Protein AF-A0A9X8DRV2-F1 (afdb_monomer_lite)

Foldseek 3Di:
DPPCPLVPDPPCVNPDPDPPPVPDDLVNVLVVVCVVVDDDQAFDDPDLVCQQVRQSNRVVNVHDHPHNPCSQLSQFVVSVQVVCVVVVHDHDDDDFDDPPCPVVQCPDPQWDDWDFQDDPPDDQDGGGHPVSDRTDTGGDDPDPVVD

Organism: Aphanomyces astaci (NCBI:txid112090)

Sequence (147 aa):
RLQGWFEHLSPAVRRSSAFRDAGMTVDSLVSIVRSFGFAIAGDLVGAEPGVRLADSLSEALGVRTNGSAGSAARRNKFVMGETIRKAGLRAVKQTLKVTPGLREIKAMQSYVESRVESTVAVVVTPTIDAFTSPGCILLVHADSRVL

Secondary structure (DSSP, 8-state):
--TTGGGTS-HHHHS-S----TT--HHHHHHHHHHT---------SSGGGHHHHHHHHHHHTSS---STTHHHHH-HHHHHHHHHHTT--------S-STTHHHHHTSTTEEEEEE-PPTT--PPPP-SSTT--EEEEE--S-TT--

Structure (mmCIF, N/CA/C/O backbone):
data_AF-A0A9X8DRV2-F1
#
_entry.id   AF-A0A9X8DRV2-F1
#
loop_
_atom_site.group_PDB
_atom_site.id
_atom_site.type_symbol
_atom_site.label_atom_id
_atom_site.label_alt_id
_atom_site.label_comp_id
_atom_site.label_asym_id
_atom_site.label_entity_id
_atom_site.label_seq_id
_atom_site.pdbx_PDB_ins_code
_atom_site.Cartn_x
_atom_site.Cartn_y
_atom_site.Cartn_z
_atom_site.occupancy
_atom_site.B_iso_or_equiv
_atom_site.auth_seq_id
_atom_site.auth_comp_id
_atom_site.auth_asym_id
_atom_site.auth_atom_id
_atom_site.pdbx_PDB_model_num
ATOM 1 N N . ARG A 1 1 ? 6.489 -24.291 -20.985 1.00 50.16 1 ARG A N 1
ATOM 2 C CA . ARG A 1 1 ? 7.727 -23.633 -21.478 1.00 50.16 1 ARG A CA 1
ATOM 3 C C . ARG A 1 1 ? 8.135 -22.487 -20.529 1.00 50.16 1 ARG A C 1
ATOM 5 O O . ARG A 1 1 ? 8.250 -21.353 -20.956 1.00 50.16 1 ARG A O 1
ATOM 12 N N . LEU A 1 2 ? 8.284 -22.794 -19.230 1.00 45.78 2 LEU A N 1
ATOM 13 C CA . LEU A 1 2 ? 8.733 -21.881 -18.153 1.00 45.78 2 LEU A CA 1
ATOM 14 C C . LEU A 1 2 ? 9.673 -22.587 -17.146 1.00 45.78 2 LEU A C 1
ATOM 16 O O . LEU A 1 2 ? 10.254 -21.940 -16.283 1.00 45.78 2 LEU A O 1
ATOM 20 N N . GLN A 1 3 ? 9.846 -23.911 -17.252 1.00 37.53 3 GLN A N 1
ATOM 21 C CA . GLN A 1 3 ? 10.845 -24.651 -16.480 1.00 37.53 3 GLN A CA 1
ATOM 22 C C . GLN A 1 3 ? 12.235 -24.326 -17.038 1.00 37.53 3 GLN A C 1
ATOM 24 O O . GLN A 1 3 ? 12.446 -24.435 -18.243 1.00 37.53 3 GLN A O 1
ATOM 29 N N . GLY A 1 4 ? 13.148 -23.890 -16.168 1.00 51.84 4 GLY A N 1
ATOM 30 C CA . GLY A 1 4 ? 14.549 -23.617 -16.506 1.00 51.84 4 GLY A CA 1
ATOM 31 C C . GLY A 1 4 ? 14.921 -22.143 -16.695 1.00 51.84 4 GLY A C 1
ATOM 32 O O . GLY A 1 4 ? 16.101 -21.827 -16.690 1.00 51.84 4 GLY A O 1
ATOM 33 N N . TRP A 1 5 ? 13.977 -21.194 -16.779 1.00 54.66 5 TRP A N 1
ATOM 34 C CA . TRP A 1 5 ? 14.362 -19.777 -16.952 1.00 54.66 5 TRP A CA 1
ATOM 35 C C . TRP A 1 5 ? 15.099 -19.202 -15.729 1.00 54.66 5 TRP A C 1
ATOM 37 O O . TRP A 1 5 ? 16.056 -18.442 -15.876 1.00 54.66 5 TRP A O 1
ATOM 47 N N . PHE A 1 6 ? 14.748 -19.668 -14.524 1.00 53.53 6 PHE A N 1
ATOM 48 C CA . PHE A 1 6 ? 15.523 -19.400 -13.308 1.00 53.53 6 PHE A CA 1
ATOM 49 C C . PHE A 1 6 ? 16.988 -19.841 -13.434 1.00 53.53 6 PHE A C 1
ATOM 51 O O . PHE A 1 6 ? 17.853 -19.257 -12.785 1.00 53.53 6 PHE A O 1
ATOM 58 N N . GLU A 1 7 ? 17.287 -20.824 -14.289 1.00 60.25 7 GLU A N 1
ATOM 59 C CA . GLU A 1 7 ? 18.635 -21.344 -14.511 1.00 60.25 7 GLU A CA 1
ATOM 60 C C . GLU A 1 7 ? 19.500 -20.509 -15.461 1.00 60.25 7 GLU A C 1
ATOM 62 O O . GLU A 1 7 ? 20.696 -20.775 -15.595 1.00 60.25 7 GLU A O 1
ATOM 67 N N . HIS A 1 8 ? 18.949 -19.453 -16.056 1.00 58.53 8 HIS A N 1
ATOM 68 C CA . HIS A 1 8 ? 19.711 -18.474 -16.836 1.00 58.53 8 HIS A CA 1
ATOM 69 C C . HIS A 1 8 ? 19.956 -17.167 -16.080 1.00 58.53 8 HIS A C 1
ATOM 71 O O . HIS A 1 8 ? 20.793 -16.363 -16.485 1.00 58.53 8 HIS A O 1
ATOM 77 N N . LEU A 1 9 ? 19.286 -16.965 -14.942 1.00 52.12 9 LEU A N 1
ATOM 78 C CA . LEU A 1 9 ? 19.559 -15.836 -14.059 1.00 52.12 9 LEU A CA 1
ATOM 79 C C . LEU A 1 9 ? 20.932 -16.024 -13.406 1.00 52.12 9 LEU A C 1
ATOM 81 O O . LEU A 1 9 ? 21.291 -17.137 -13.006 1.00 52.12 9 LEU A O 1
ATOM 85 N N . SER A 1 10 ? 21.718 -14.955 -13.289 1.00 51.62 10 SER A N 1
ATOM 86 C CA . SER A 1 10 ? 23.025 -15.035 -12.633 1.00 51.62 10 SER A CA 1
ATOM 87 C C . SER A 1 10 ? 22.871 -15.511 -11.175 1.00 51.62 10 SER A C 1
ATOM 89 O O . SER A 1 10 ? 21.823 -15.289 -10.557 1.00 51.62 10 SER A O 1
ATOM 91 N N . PRO A 1 11 ? 23.889 -16.155 -10.573 1.00 48.44 11 PRO A N 1
ATOM 92 C CA . PRO A 1 11 ? 23.827 -16.579 -9.172 1.00 48.44 11 PRO A CA 1
ATOM 93 C C . PRO A 1 11 ? 23.487 -15.436 -8.203 1.00 48.44 11 PRO A C 1
ATOM 95 O O . PRO A 1 11 ? 22.831 -15.681 -7.192 1.00 48.44 11 PRO A O 1
ATOM 98 N N . ALA A 1 12 ? 23.870 -14.199 -8.543 1.00 47.81 12 ALA A N 1
ATOM 99 C CA . ALA A 1 12 ? 23.512 -12.988 -7.809 1.00 47.81 12 ALA A CA 1
ATOM 100 C C . ALA A 1 12 ? 21.995 -12.732 -7.810 1.00 47.81 12 ALA A C 1
ATOM 102 O O . ALA A 1 12 ? 21.433 -12.407 -6.773 1.00 47.81 12 ALA A O 1
ATOM 103 N N . VAL A 1 13 ? 21.311 -12.957 -8.934 1.00 49.19 13 VAL A N 1
ATOM 104 C CA . VAL A 1 13 ? 19.850 -12.807 -9.042 1.00 49.19 13 VAL A CA 1
ATOM 105 C C . VAL A 1 13 ? 19.109 -13.979 -8.379 1.00 49.19 13 VAL A C 1
ATOM 107 O O . VAL A 1 13 ? 18.040 -13.778 -7.812 1.00 49.19 13 VAL A O 1
ATOM 110 N N . ARG A 1 14 ? 19.681 -15.195 -8.370 1.00 49.81 14 ARG A N 1
ATOM 111 C CA . ARG A 1 14 ? 19.054 -16.383 -7.743 1.00 49.81 14 ARG A CA 1
ATOM 112 C C . ARG A 1 14 ? 19.133 -16.429 -6.216 1.00 49.81 14 ARG A C 1
ATOM 114 O O . ARG A 1 14 ? 18.293 -17.073 -5.597 1.00 49.81 14 ARG A O 1
ATOM 121 N N . ARG A 1 15 ? 20.157 -15.818 -5.611 1.00 39.34 15 ARG A N 1
ATOM 122 C CA . ARG A 1 15 ? 20.420 -15.860 -4.154 1.00 39.34 15 ARG A CA 1
ATOM 123 C C . ARG A 1 15 ? 20.241 -14.522 -3.444 1.00 39.34 15 ARG A C 1
ATOM 125 O O . ARG A 1 15 ? 20.556 -14.407 -2.263 1.00 39.34 15 ARG A O 1
ATOM 132 N N . SER A 1 16 ? 19.746 -13.509 -4.137 1.00 38.25 16 SER A N 1
ATOM 133 C CA . SER A 1 16 ? 19.590 -12.190 -3.548 1.00 38.25 16 SER A CA 1
ATOM 134 C C . SER A 1 16 ? 18.312 -12.116 -2.703 1.00 38.25 16 SER A C 1
ATOM 136 O O . SER A 1 16 ? 17.231 -11.783 -3.174 1.00 38.25 16 SER A O 1
ATOM 138 N N . SER A 1 17 ? 18.474 -12.327 -1.396 1.00 35.72 17 SER A N 1
ATOM 139 C CA . SER A 1 17 ? 17.698 -11.633 -0.354 1.00 35.72 17 SER A CA 1
ATOM 140 C C . SER A 1 17 ? 18.042 -10.129 -0.282 1.00 35.72 17 SER A C 1
ATOM 142 O O . SER A 1 17 ? 17.655 -9.433 0.655 1.00 35.72 17 SER A O 1
ATOM 144 N N . ALA A 1 18 ? 18.776 -9.618 -1.274 1.00 36.34 18 ALA A N 1
ATOM 145 C CA . ALA A 1 18 ? 19.453 -8.337 -1.299 1.00 36.34 18 ALA A CA 1
ATOM 146 C C . ALA A 1 18 ? 19.062 -7.536 -2.553 1.00 36.34 18 ALA A C 1
ATOM 148 O O . ALA A 1 18 ? 19.913 -7.051 -3.291 1.00 36.34 18 ALA A O 1
ATOM 149 N N . PHE A 1 19 ? 17.766 -7.326 -2.790 1.00 43.09 19 PHE A N 1
ATOM 150 C CA . PHE A 1 19 ? 17.332 -6.105 -3.483 1.00 43.09 19 PHE A CA 1
ATOM 151 C C . PHE A 1 19 ? 17.408 -4.938 -2.486 1.00 43.09 19 PHE A C 1
ATOM 153 O O . PHE A 1 19 ? 16.407 -4.365 -2.067 1.00 43.09 19 PHE A O 1
ATOM 160 N N . ARG A 1 20 ? 18.623 -4.652 -2.018 1.00 45.72 20 ARG A N 1
ATOM 161 C CA . ARG A 1 20 ? 18.978 -3.478 -1.214 1.00 45.72 20 ARG A CA 1
ATOM 162 C C . ARG A 1 20 ? 20.325 -2.960 -1.696 1.00 45.72 20 ARG A C 1
ATOM 164 O O . ARG A 1 20 ? 21.249 -2.796 -0.911 1.00 45.72 20 ARG A O 1
ATOM 171 N N . ASP A 1 21 ? 20.444 -2.751 -3.000 1.00 50.50 21 ASP A N 1
ATOM 172 C CA . ASP A 1 21 ? 21.522 -1.920 -3.513 1.00 50.50 21 ASP A CA 1
ATOM 173 C C . ASP A 1 21 ? 21.022 -0.473 -3.509 1.00 50.50 21 ASP A C 1
ATOM 175 O O . ASP A 1 21 ? 20.118 -0.115 -4.266 1.00 50.50 21 ASP A O 1
ATOM 179 N N . ALA A 1 22 ? 21.542 0.342 -2.588 1.00 55.91 22 ALA A N 1
ATOM 180 C CA . ALA A 1 22 ? 21.086 1.716 -2.367 1.00 55.91 22 ALA A CA 1
ATOM 181 C C . ALA A 1 22 ? 21.306 2.633 -3.590 1.00 55.91 22 ALA A C 1
ATOM 183 O O . ALA A 1 22 ? 20.753 3.730 -3.629 1.00 55.91 22 ALA A O 1
ATOM 184 N N . GLY A 1 23 ? 22.086 2.185 -4.584 1.00 68.19 23 GLY A N 1
ATOM 185 C CA . GLY A 1 23 ? 22.340 2.895 -5.840 1.00 68.19 23 GLY A CA 1
ATOM 186 C C . GLY A 1 23 ? 21.492 2.449 -7.038 1.00 68.19 23 GLY A C 1
ATOM 187 O O . GLY A 1 23 ? 21.638 3.022 -8.117 1.00 68.19 23 GLY A O 1
ATOM 188 N N . MET A 1 24 ? 20.622 1.441 -6.902 1.00 77.94 24 MET A N 1
ATOM 189 C CA . MET A 1 24 ? 19.810 0.965 -8.029 1.00 77.94 24 MET A CA 1
ATOM 190 C C . MET A 1 24 ? 18.680 1.953 -8.351 1.00 77.94 24 MET A C 1
ATOM 192 O O . MET A 1 24 ? 17.770 2.164 -7.551 1.00 77.94 24 MET A O 1
ATOM 196 N N . THR A 1 25 ? 18.722 2.540 -9.549 1.00 87.62 25 THR A N 1
ATOM 197 C CA . THR A 1 25 ? 17.679 3.438 -10.065 1.00 87.62 25 THR A CA 1
ATOM 198 C C . THR A 1 25 ? 16.648 2.679 -10.903 1.00 87.62 25 THR A C 1
ATOM 200 O O . THR A 1 25 ? 16.904 1.569 -11.378 1.00 87.62 25 THR A O 1
ATOM 203 N N . VAL A 1 26 ? 15.481 3.297 -11.127 1.00 89.25 26 VAL A N 1
ATOM 204 C CA . VAL A 1 26 ? 14.447 2.755 -12.027 1.00 89.25 26 VAL A CA 1
ATOM 205 C C . VAL A 1 26 ? 15.002 2.570 -13.442 1.00 89.25 26 VAL A C 1
ATOM 207 O O . VAL A 1 26 ? 14.792 1.516 -14.032 1.00 89.25 26 VAL A O 1
ATOM 210 N N . ASP A 1 27 ? 15.784 3.521 -13.957 1.00 88.94 27 ASP A N 1
ATOM 211 C CA . ASP A 1 27 ? 16.365 3.442 -15.307 1.00 88.94 27 ASP A CA 1
ATOM 212 C C . ASP A 1 27 ? 17.363 2.286 -15.462 1.00 88.94 27 ASP A C 1
ATOM 214 O O . ASP A 1 27 ? 17.359 1.564 -16.468 1.00 88.94 27 ASP A O 1
ATOM 218 N N . SER A 1 28 ? 18.196 2.061 -14.443 1.00 89.00 28 SER A N 1
ATOM 219 C CA . SER A 1 28 ? 19.104 0.912 -14.405 1.00 89.00 28 SER A CA 1
ATOM 220 C C . SER A 1 28 ? 18.321 -0.401 -14.380 1.00 89.00 28 SER A C 1
ATOM 222 O O . SER A 1 28 ? 18.663 -1.338 -15.102 1.00 89.00 28 SER A O 1
ATOM 224 N N . LEU A 1 29 ? 17.225 -0.464 -13.616 1.00 90.94 29 LEU A N 1
ATOM 225 C CA . LEU A 1 29 ? 16.357 -1.641 -13.572 1.00 90.94 29 LEU A CA 1
ATOM 226 C C . LEU A 1 29 ? 15.649 -1.887 -14.912 1.00 90.94 29 LEU A C 1
ATOM 228 O O . LEU A 1 29 ? 15.619 -3.023 -15.381 1.00 90.94 29 LEU A O 1
ATOM 232 N N . VAL A 1 30 ? 15.151 -0.839 -15.573 1.00 92.19 30 VAL A N 1
ATOM 233 C CA . VAL A 1 30 ? 14.581 -0.917 -16.929 1.00 92.19 30 VAL A CA 1
ATOM 234 C C . VAL A 1 30 ? 15.602 -1.486 -17.914 1.00 92.19 30 VAL A C 1
ATOM 236 O O . VAL A 1 30 ? 15.268 -2.372 -18.703 1.00 92.19 30 VAL A O 1
ATOM 239 N N . SER A 1 31 ? 16.851 -1.022 -17.847 1.00 90.81 31 SER A N 1
ATOM 240 C CA . SER A 1 31 ? 17.938 -1.506 -18.707 1.00 90.81 31 SER A CA 1
ATOM 241 C C . SER A 1 31 ? 18.218 -2.996 -18.485 1.00 90.81 31 SER A C 1
ATOM 243 O O . SER A 1 31 ? 18.315 -3.757 -19.450 1.00 90.81 31 SER A O 1
ATOM 245 N N . ILE A 1 32 ? 18.259 -3.439 -17.223 1.00 90.88 32 ILE A N 1
ATOM 246 C CA . ILE A 1 32 ? 18.426 -4.856 -16.863 1.00 90.88 32 ILE A CA 1
ATOM 247 C C . ILE A 1 32 ? 17.256 -5.688 -17.396 1.00 90.88 32 ILE A C 1
ATOM 249 O O . ILE A 1 32 ? 17.478 -6.692 -18.069 1.00 90.88 32 ILE A O 1
ATOM 253 N N . VAL A 1 33 ? 16.013 -5.266 -17.153 1.00 90.56 33 VAL A N 1
ATOM 254 C CA . VAL A 1 33 ? 14.817 -5.998 -17.599 1.00 90.56 33 VAL A CA 1
ATOM 255 C C . VAL A 1 33 ? 14.773 -6.120 -19.128 1.00 90.56 33 VAL A C 1
ATOM 257 O O . VAL A 1 33 ? 14.486 -7.195 -19.654 1.00 90.56 33 VAL A O 1
ATOM 260 N N . ARG A 1 34 ? 15.118 -5.057 -19.862 1.00 89.94 34 ARG A N 1
ATOM 261 C CA . ARG A 1 34 ? 15.184 -5.087 -21.334 1.00 89.94 34 ARG A CA 1
ATOM 262 C C . ARG A 1 34 ? 16.308 -5.981 -21.863 1.00 89.94 34 ARG A C 1
ATOM 264 O O . ARG A 1 34 ? 16.144 -6.582 -22.922 1.00 89.94 34 ARG A O 1
ATOM 271 N N . SER A 1 35 ? 17.415 -6.116 -21.129 1.00 91.25 35 SER A N 1
ATOM 272 C CA . SER A 1 35 ? 18.564 -6.936 -21.549 1.00 91.25 35 SER A CA 1
ATOM 273 C C . SER A 1 35 ? 18.243 -8.429 -21.687 1.00 91.25 35 SER A C 1
ATOM 275 O O . SER A 1 35 ? 18.926 -9.133 -22.427 1.00 91.25 35 SER A O 1
ATOM 277 N N . PHE A 1 36 ? 17.168 -8.912 -21.051 1.00 90.12 36 PHE A N 1
ATOM 278 C CA . PHE A 1 36 ? 16.706 -10.292 -21.217 1.00 90.12 36 PHE A CA 1
ATOM 279 C C . PHE A 1 36 ? 16.134 -10.586 -22.615 1.00 90.12 36 PHE A C 1
ATOM 281 O O . PHE A 1 36 ? 15.913 -11.750 -22.936 1.00 90.12 36 PHE A O 1
ATOM 288 N N . GLY A 1 37 ? 15.885 -9.564 -23.445 1.00 91.62 37 GLY A N 1
ATOM 289 C CA . GLY A 1 37 ? 15.481 -9.745 -24.844 1.00 91.62 37 GLY A CA 1
ATOM 290 C C . GLY A 1 37 ? 14.033 -10.205 -25.046 1.00 91.62 37 GLY A C 1
ATOM 291 O O . GLY A 1 37 ? 13.680 -10.641 -26.140 1.00 91.62 37 GLY A O 1
ATOM 292 N N . PHE A 1 38 ? 13.185 -10.112 -24.018 1.00 92.62 38 PHE A N 1
ATOM 293 C CA . PHE A 1 38 ? 11.760 -10.434 -24.112 1.00 92.62 38 PHE A CA 1
ATOM 294 C C . PHE A 1 38 ? 10.905 -9.174 -24.253 1.00 92.62 38 PHE A C 1
ATOM 296 O O . PHE A 1 38 ? 11.189 -8.138 -23.652 1.00 92.62 38 PHE A O 1
ATOM 303 N N . ALA A 1 39 ? 9.802 -9.287 -24.994 1.00 92.75 39 ALA A N 1
ATOM 304 C CA . ALA A 1 39 ? 8.748 -8.282 -24.965 1.00 92.75 39 ALA A CA 1
ATOM 305 C C . ALA A 1 39 ? 8.061 -8.295 -23.589 1.00 92.75 39 ALA A C 1
ATOM 307 O O . 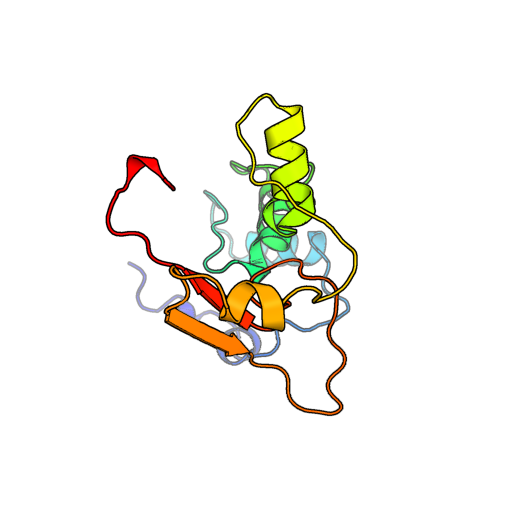ALA A 1 39 ? 7.483 -9.305 -23.184 1.00 92.75 39 ALA A O 1
ATOM 308 N N . ILE A 1 40 ? 8.125 -7.174 -22.868 1.00 93.38 40 ILE A N 1
ATOM 309 C CA . ILE A 1 40 ? 7.504 -7.035 -21.549 1.00 93.38 40 ILE A CA 1
ATOM 310 C C . ILE A 1 40 ? 6.043 -6.621 -21.726 1.00 93.38 40 ILE A C 1
ATOM 312 O O . ILE A 1 40 ? 5.756 -5.541 -22.232 1.00 93.38 40 ILE A O 1
ATOM 316 N N . ALA A 1 41 ? 5.116 -7.484 -21.311 1.00 92.75 41 ALA A N 1
ATOM 317 C CA . ALA A 1 41 ? 3.679 -7.233 -21.446 1.00 92.75 41 ALA A CA 1
ATOM 318 C C . ALA A 1 41 ? 3.085 -6.427 -20.276 1.00 92.75 41 ALA A C 1
ATOM 320 O O . ALA A 1 41 ? 2.034 -5.803 -20.422 1.00 92.75 41 ALA A O 1
ATOM 321 N N . GLY A 1 42 ? 3.733 -6.451 -19.112 1.00 92.50 42 GLY A N 1
ATOM 322 C CA . GLY A 1 42 ? 3.250 -5.783 -17.911 1.00 92.50 42 GLY A CA 1
ATOM 323 C C . GLY A 1 42 ? 4.159 -6.013 -16.711 1.00 92.50 42 GLY A C 1
ATOM 324 O O . GLY A 1 42 ? 5.022 -6.889 -16.731 1.00 92.50 42 GLY A O 1
ATOM 325 N N . ASP A 1 43 ? 3.925 -5.219 -15.674 1.00 93.06 43 ASP A N 1
ATOM 326 C CA . ASP A 1 43 ? 4.570 -5.319 -14.370 1.00 93.06 43 ASP A CA 1
ATOM 327 C C . ASP A 1 43 ? 3.479 -5.476 -13.306 1.00 93.06 43 ASP A C 1
ATOM 329 O O . ASP A 1 43 ? 2.505 -4.720 -13.272 1.00 93.06 43 ASP A O 1
ATOM 333 N N . LEU A 1 44 ? 3.608 -6.518 -12.489 1.00 91.94 44 LEU A N 1
ATOM 334 C CA . LEU A 1 44 ? 2.639 -6.889 -11.469 1.00 91.94 44 LEU A CA 1
ATOM 335 C C . LEU A 1 44 ? 3.362 -7.052 -10.145 1.00 91.94 44 LEU A C 1
ATOM 337 O O . LEU A 1 44 ? 4.249 -7.891 -9.985 1.00 91.94 44 LEU A O 1
ATOM 341 N N . VAL A 1 45 ? 2.922 -6.274 -9.165 1.00 91.56 45 VAL A N 1
ATOM 342 C CA . VAL A 1 45 ? 3.470 -6.348 -7.822 1.00 91.56 45 VAL A CA 1
ATOM 343 C C . VAL A 1 45 ? 2.843 -7.509 -7.049 1.00 91.56 45 VAL A C 1
ATOM 345 O O . VAL A 1 45 ? 1.626 -7.594 -6.907 1.00 91.56 45 VAL A O 1
ATOM 348 N N . GLY A 1 46 ? 3.684 -8.401 -6.521 1.00 89.75 46 GLY A N 1
ATOM 349 C CA . GLY A 1 46 ? 3.227 -9.533 -5.705 1.00 89.75 46 GLY A CA 1
ATOM 350 C C . GLY A 1 46 ? 2.864 -9.166 -4.262 1.00 89.75 46 GLY A C 1
ATOM 351 O O . GLY A 1 46 ? 2.120 -9.898 -3.617 1.00 89.75 46 GLY A O 1
ATOM 352 N N . ALA A 1 47 ? 3.380 -8.047 -3.741 1.00 86.56 47 ALA A N 1
ATOM 353 C CA . ALA A 1 47 ? 3.141 -7.608 -2.369 1.00 86.56 47 ALA A CA 1
ATOM 354 C C . ALA A 1 47 ? 3.159 -6.079 -2.222 1.00 86.56 47 ALA A C 1
ATOM 356 O O . ALA A 1 47 ? 3.873 -5.366 -2.924 1.00 86.56 47 ALA A O 1
ATOM 357 N N . GLU A 1 48 ? 2.427 -5.582 -1.229 1.00 85.12 48 GLU A N 1
ATOM 358 C CA . GLU A 1 48 ? 2.255 -4.156 -0.923 1.00 85.12 48 GLU A CA 1
ATOM 359 C C . GLU A 1 48 ? 3.559 -3.314 -0.865 1.00 85.12 48 GLU A C 1
ATOM 361 O O . GLU A 1 48 ? 3.566 -2.208 -1.422 1.00 85.12 48 GLU A O 1
ATOM 366 N N . PRO A 1 49 ? 4.700 -3.803 -0.325 1.00 84.81 49 PRO A N 1
ATOM 367 C CA . PRO A 1 49 ? 5.944 -3.031 -0.298 1.00 84.81 49 PRO A CA 1
ATOM 368 C C . PRO A 1 49 ? 6.443 -2.594 -1.679 1.00 84.81 49 PRO A C 1
ATOM 370 O O . PRO A 1 49 ? 7.048 -1.526 -1.795 1.00 84.81 49 PRO A O 1
ATOM 373 N N . GLY A 1 50 ? 6.162 -3.382 -2.721 1.00 88.69 50 GLY A N 1
ATOM 374 C CA . GLY A 1 50 ? 6.645 -3.144 -4.079 1.00 88.69 50 GLY A CA 1
ATOM 375 C C . GLY A 1 50 ? 5.800 -2.173 -4.905 1.00 88.69 50 GLY A C 1
ATOM 376 O O . GLY A 1 50 ? 6.216 -1.823 -6.000 1.00 88.69 50 GLY A O 1
ATOM 377 N N . VAL A 1 51 ? 4.641 -1.709 -4.414 1.00 90.19 51 VAL A N 1
ATOM 378 C CA . VAL A 1 51 ? 3.683 -0.922 -5.228 1.00 90.19 51 VAL A CA 1
ATOM 379 C C . VAL A 1 51 ? 4.324 0.330 -5.825 1.00 90.19 51 VAL A C 1
ATOM 381 O O . VAL A 1 51 ? 4.125 0.613 -6.999 1.00 90.19 51 VAL A O 1
ATOM 384 N N . ARG A 1 52 ? 5.137 1.057 -5.047 1.00 89.38 52 ARG A N 1
ATOM 385 C CA . ARG A 1 52 ? 5.807 2.274 -5.537 1.00 89.38 52 ARG A CA 1
ATOM 386 C C . ARG A 1 52 ? 6.814 1.973 -6.639 1.00 89.38 52 ARG A C 1
ATOM 388 O O . ARG A 1 52 ? 6.896 2.722 -7.603 1.00 89.38 52 ARG A O 1
ATOM 395 N N . LEU A 1 53 ? 7.566 0.883 -6.479 1.00 90.25 53 LEU A N 1
ATOM 396 C CA . LEU A 1 53 ? 8.514 0.440 -7.494 1.00 90.25 53 LEU A CA 1
ATOM 397 C C . LEU A 1 53 ? 7.770 0.022 -8.761 1.00 90.25 53 LEU A C 1
ATOM 399 O O . LEU A 1 53 ? 8.163 0.451 -9.835 1.00 90.25 53 LEU A O 1
ATOM 403 N N . ALA A 1 54 ? 6.685 -0.743 -8.629 1.00 92.44 54 ALA A N 1
ATOM 404 C CA . ALA A 1 54 ? 5.896 -1.198 -9.767 1.00 92.44 54 ALA A CA 1
ATOM 405 C C . ALA A 1 54 ? 5.218 -0.041 -10.515 1.00 92.44 54 ALA A C 1
ATOM 407 O O . ALA A 1 54 ? 5.198 -0.023 -11.741 1.00 92.44 54 ALA A O 1
ATOM 408 N N . ASP A 1 55 ? 4.714 0.972 -9.804 1.00 93.12 55 ASP A N 1
ATOM 409 C CA . ASP A 1 55 ? 4.170 2.179 -10.434 1.00 93.12 55 ASP A CA 1
ATOM 410 C C . ASP A 1 55 ? 5.230 2.883 -11.290 1.00 93.12 55 ASP A C 1
ATOM 412 O O . ASP A 1 55 ? 4.992 3.145 -12.466 1.00 93.12 55 ASP A O 1
ATOM 416 N N . SER A 1 56 ? 6.418 3.135 -10.731 1.00 92.81 56 SER A N 1
ATOM 417 C CA . SER A 1 56 ? 7.504 3.799 -11.459 1.00 92.81 56 SER A CA 1
ATOM 418 C C . SER A 1 56 ? 8.101 2.936 -12.575 1.00 92.81 56 SER A C 1
ATOM 420 O O . SER A 1 56 ? 8.420 3.454 -13.641 1.00 92.81 56 SER A O 1
ATOM 422 N N . LEU A 1 57 ? 8.255 1.629 -12.357 1.00 93.62 57 LEU A N 1
ATOM 423 C CA . LEU A 1 57 ? 8.842 0.710 -13.330 1.00 93.62 57 LEU A CA 1
ATOM 424 C C . LEU A 1 57 ? 7.896 0.469 -14.509 1.00 93.62 57 LEU A C 1
ATOM 426 O O . LEU A 1 57 ? 8.330 0.561 -15.654 1.00 93.62 57 LEU A O 1
ATOM 430 N N . SER A 1 58 ? 6.610 0.214 -14.256 1.00 94.38 58 SER A N 1
ATOM 431 C CA . SER A 1 58 ? 5.605 0.070 -15.320 1.00 94.38 58 SER A CA 1
ATOM 432 C C . SER A 1 58 ? 5.470 1.335 -16.175 1.00 94.38 58 SER A C 1
ATOM 434 O O . SER A 1 58 ? 5.384 1.234 -17.399 1.00 94.38 58 SER A O 1
ATOM 436 N N . GLU A 1 59 ? 5.514 2.516 -15.547 1.00 93.88 59 GLU A N 1
ATOM 437 C CA . GLU A 1 59 ? 5.503 3.817 -16.224 1.00 93.88 59 GLU A CA 1
ATOM 438 C C . GLU A 1 59 ? 6.754 4.000 -17.099 1.00 93.88 59 GLU A C 1
ATOM 440 O O . GLU A 1 59 ? 6.632 4.309 -18.284 1.00 93.88 59 GLU A O 1
ATOM 445 N N . ALA A 1 60 ? 7.947 3.697 -16.574 1.00 93.25 60 ALA A N 1
ATOM 446 C CA . ALA A 1 60 ? 9.206 3.785 -17.321 1.00 93.25 60 ALA A CA 1
ATOM 447 C C . ALA A 1 60 ? 9.333 2.737 -18.448 1.00 93.25 60 ALA A C 1
ATOM 449 O O . ALA A 1 60 ? 9.964 2.982 -19.480 1.00 93.25 60 ALA A O 1
ATOM 450 N N . LEU A 1 61 ? 8.723 1.561 -18.281 1.00 93.81 61 LEU A N 1
ATOM 451 C CA . LEU A 1 61 ? 8.658 0.527 -19.316 1.00 93.81 61 LEU A CA 1
ATOM 452 C C . LEU A 1 61 ? 7.659 0.867 -20.431 1.00 93.81 61 LEU A C 1
ATOM 454 O O . LEU A 1 61 ? 7.747 0.265 -21.502 1.00 93.81 61 LEU A O 1
ATOM 458 N N . GLY A 1 62 ? 6.740 1.812 -20.204 1.00 93.69 62 GLY A N 1
ATOM 459 C CA . GLY A 1 62 ? 5.680 2.165 -21.150 1.00 93.69 62 GLY A CA 1
ATOM 460 C C . GLY A 1 62 ? 4.607 1.081 -21.297 1.00 93.69 62 GLY A C 1
ATOM 461 O O . GLY A 1 62 ? 3.923 1.021 -22.318 1.00 93.69 62 GLY A O 1
ATOM 462 N N . VAL A 1 63 ? 4.472 0.200 -20.303 1.00 95.12 63 VAL A N 1
ATOM 463 C CA . VAL A 1 63 ? 3.416 -0.824 -20.265 1.00 95.12 63 VAL A CA 1
ATOM 464 C C . VAL A 1 63 ? 2.175 -0.275 -19.561 1.00 95.12 63 VAL A C 1
ATOM 466 O O . VAL A 1 63 ? 2.191 0.822 -19.002 1.00 95.12 63 VAL A O 1
ATOM 469 N N . ARG A 1 64 ? 1.066 -1.030 -19.572 1.00 94.81 64 ARG A N 1
ATOM 470 C CA . ARG A 1 64 ? -0.136 -0.640 -18.821 1.00 94.81 64 ARG A CA 1
ATOM 471 C C . ARG A 1 64 ? 0.237 -0.387 -17.360 1.00 94.81 64 ARG A C 1
ATOM 473 O O . ARG A 1 64 ? 0.744 -1.279 -16.686 1.00 94.81 64 ARG A O 1
ATOM 480 N N . THR A 1 65 ? -0.058 0.817 -16.891 1.00 93.56 65 THR A N 1
ATOM 481 C CA . THR A 1 65 ? 0.338 1.297 -15.572 1.00 93.56 65 THR A CA 1
ATOM 482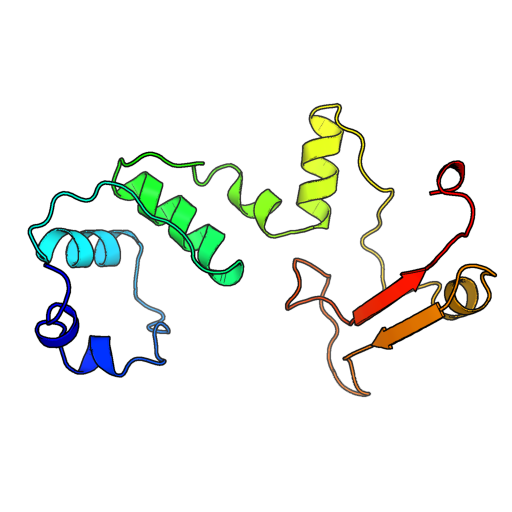 C C . THR A 1 65 ? -0.825 2.009 -14.894 1.00 93.56 65 THR A C 1
ATOM 484 O O . THR A 1 65 ? -1.680 2.601 -15.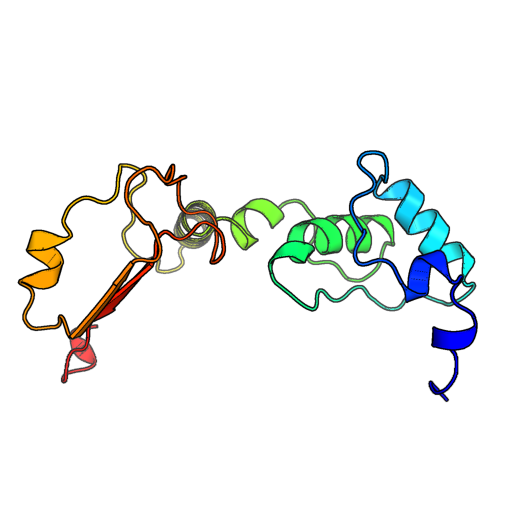552 1.00 93.56 65 THR A O 1
ATOM 487 N N . ASN A 1 66 ? -0.844 1.965 -13.565 1.00 89.81 66 ASN A N 1
ATOM 488 C CA . ASN A 1 66 ? -1.678 2.862 -12.771 1.00 89.81 66 ASN A CA 1
ATOM 489 C C . ASN A 1 66 ? -1.009 4.246 -12.573 1.00 89.81 66 ASN A C 1
ATOM 491 O O . ASN A 1 66 ? -1.625 5.145 -11.997 1.00 89.81 66 ASN A O 1
ATOM 495 N N . GLY A 1 67 ? 0.248 4.404 -13.005 1.00 88.38 67 GLY A N 1
ATOM 496 C CA . GLY A 1 67 ? 1.050 5.623 -12.930 1.00 88.38 67 GLY A CA 1
ATOM 497 C C . GLY A 1 67 ? 1.586 5.929 -11.531 1.00 88.38 67 GLY A C 1
ATOM 498 O O . GLY A 1 67 ? 1.044 5.476 -10.513 1.00 88.38 67 GLY A O 1
ATOM 499 N N . SER A 1 68 ? 2.637 6.748 -11.472 1.00 89.31 68 SER A N 1
ATOM 500 C CA . SER A 1 68 ? 3.288 7.136 -10.211 1.00 89.31 68 SER A CA 1
ATOM 501 C C . SER A 1 68 ? 2.554 8.249 -9.448 1.00 89.31 68 SER A C 1
ATOM 503 O O . SER A 1 68 ? 2.669 8.338 -8.221 1.00 89.31 68 SER A O 1
ATOM 505 N N . ALA A 1 69 ? 1.717 9.041 -10.128 1.00 89.50 69 ALA A N 1
ATOM 506 C CA . ALA A 1 69 ? 1.017 10.196 -9.552 1.00 89.50 69 ALA A CA 1
ATOM 507 C C . ALA A 1 69 ? 0.149 9.860 -8.317 1.00 89.50 69 ALA A C 1
ATOM 509 O O . ALA A 1 69 ? 0.052 10.654 -7.383 1.00 89.50 69 ALA A O 1
ATOM 510 N N . GLY A 1 70 ? -0.465 8.671 -8.281 1.00 89.12 70 GLY A N 1
ATOM 511 C CA . GLY A 1 70 ? -1.315 8.213 -7.171 1.00 89.12 70 GLY A CA 1
ATOM 512 C C . GLY A 1 70 ? -0.612 7.322 -6.142 1.00 89.12 70 GLY A C 1
ATOM 513 O O . GLY A 1 70 ? -1.258 6.840 -5.210 1.00 89.12 70 GLY A O 1
ATOM 514 N N . SER A 1 71 ? 0.687 7.061 -6.301 1.00 89.25 71 SER A N 1
ATOM 515 C CA . SER A 1 71 ? 1.370 5.975 -5.587 1.00 89.25 71 SER A CA 1
ATOM 516 C C . SER A 1 71 ? 1.407 6.176 -4.065 1.00 89.25 71 SER A C 1
ATOM 518 O O . SER A 1 71 ? 1.207 5.236 -3.292 1.00 89.25 71 SER A O 1
ATOM 520 N N . ALA A 1 72 ? 1.550 7.426 -3.605 1.00 87.06 72 ALA A N 1
ATOM 521 C CA . ALA A 1 72 ? 1.508 7.758 -2.179 1.00 87.06 72 ALA A CA 1
ATOM 522 C C . ALA A 1 72 ? 0.166 7.376 -1.526 1.00 87.06 72 ALA A C 1
ATOM 524 O O . ALA A 1 72 ? 0.150 6.811 -0.431 1.00 87.06 72 ALA A O 1
ATOM 525 N N . ALA A 1 73 ? -0.954 7.623 -2.214 1.00 92.25 73 ALA A N 1
ATOM 526 C CA . ALA A 1 73 ? -2.293 7.296 -1.724 1.00 92.25 73 ALA A CA 1
ATOM 527 C C . ALA A 1 73 ? -2.574 5.785 -1.706 1.00 92.25 73 ALA A C 1
ATOM 529 O O . ALA A 1 73 ? -3.449 5.342 -0.974 1.00 92.25 73 ALA A O 1
ATOM 530 N N . ARG A 1 74 ? -1.831 4.974 -2.469 1.00 90.56 74 ARG A N 1
ATOM 531 C CA . ARG A 1 74 ? -1.966 3.505 -2.446 1.00 90.56 74 ARG A CA 1
ATOM 532 C C . ARG A 1 74 ? -1.166 2.834 -1.336 1.00 90.56 74 ARG A C 1
ATOM 534 O O . ARG A 1 74 ? -1.371 1.655 -1.072 1.00 90.56 74 ARG A O 1
ATOM 541 N N . ARG A 1 75 ? -0.267 3.582 -0.692 1.00 88.38 75 ARG A N 1
ATOM 542 C CA . ARG A 1 75 ? 0.576 3.096 0.406 1.00 88.38 75 ARG A CA 1
ATOM 543 C C . ARG A 1 75 ? 0.182 3.664 1.750 1.00 88.38 75 ARG A C 1
ATOM 545 O O . ARG A 1 75 ? 0.163 2.937 2.727 1.00 88.38 75 ARG A O 1
ATOM 552 N N . ASN A 1 76 ? -0.138 4.949 1.806 1.00 89.75 76 ASN A N 1
ATOM 553 C CA . ASN A 1 76 ? -0.481 5.600 3.055 1.00 89.75 76 ASN A CA 1
ATOM 554 C C . ASN A 1 76 ? -1.998 5.565 3.280 1.00 89.75 76 ASN A C 1
ATOM 556 O O . ASN A 1 76 ? -2.733 6.241 2.570 1.00 89.75 76 ASN A O 1
ATOM 560 N N . LYS A 1 77 ? -2.461 4.828 4.293 1.00 88.75 77 LYS A N 1
ATOM 561 C CA . LYS A 1 77 ? -3.872 4.672 4.680 1.00 88.75 77 LYS A CA 1
ATOM 562 C C . LYS A 1 77 ? -4.558 6.007 4.960 1.00 88.75 77 LYS A C 1
ATOM 564 O O . LYS A 1 77 ? -5.699 6.194 4.544 1.00 88.75 77 LYS A O 1
ATOM 569 N N . PHE A 1 78 ? -3.867 6.950 5.602 1.00 90.50 78 PHE A N 1
ATOM 570 C CA . PHE A 1 78 ? -4.429 8.278 5.829 1.00 90.50 78 PHE A CA 1
ATOM 571 C C . PHE A 1 78 ? -4.641 9.018 4.506 1.00 90.50 78 PHE A C 1
ATOM 573 O O . PHE A 1 78 ? -5.753 9.456 4.208 1.00 90.50 78 PHE A O 1
ATOM 580 N N . VAL A 1 79 ? -3.602 9.089 3.669 1.00 93.12 79 VAL A N 1
ATOM 581 C CA . VAL A 1 79 ? -3.675 9.732 2.345 1.00 93.12 79 VAL A CA 1
ATOM 582 C C . VAL A 1 79 ? -4.686 9.023 1.444 1.00 93.12 79 VAL A C 1
ATOM 584 O O . VAL A 1 79 ? -5.390 9.695 0.696 1.00 93.12 79 VAL A O 1
ATOM 587 N N . MET A 1 80 ? -4.811 7.698 1.540 1.00 93.81 80 MET A N 1
ATOM 588 C CA . MET A 1 80 ? -5.816 6.899 0.841 1.00 93.81 80 MET A CA 1
ATOM 589 C C . MET A 1 80 ? -7.218 7.388 1.198 1.00 93.81 80 MET A C 1
ATOM 591 O O . MET A 1 80 ? -7.976 7.775 0.309 1.00 93.81 80 MET A O 1
ATOM 595 N N . GLY A 1 81 ? -7.531 7.439 2.498 1.00 94.25 81 GLY A N 1
ATOM 596 C CA . GLY A 1 81 ? -8.823 7.894 3.004 1.00 94.25 81 GLY A CA 1
ATOM 597 C C . GLY A 1 81 ? -9.140 9.338 2.608 1.00 94.25 81 GLY A C 1
ATOM 598 O O . GLY A 1 81 ? -10.256 9.626 2.179 1.00 94.25 81 GLY A O 1
ATOM 599 N N . GLU A 1 82 ? -8.155 10.241 2.674 1.00 94.88 82 GLU A N 1
ATOM 600 C CA . GLU A 1 82 ? -8.343 11.630 2.239 1.00 94.88 82 GLU A CA 1
ATOM 601 C C . GLU A 1 82 ? -8.510 11.750 0.719 1.00 94.88 82 GLU A C 1
ATOM 603 O O . GLU A 1 82 ? -9.313 12.556 0.252 1.00 94.88 82 GLU A O 1
ATOM 608 N N . THR A 1 83 ? -7.790 10.945 -0.066 1.00 95.69 83 THR A N 1
ATOM 609 C CA . THR A 1 83 ? -7.882 10.944 -1.535 1.00 95.69 83 THR A CA 1
ATOM 610 C C . THR A 1 83 ? -9.264 10.494 -1.996 1.00 95.69 83 THR A C 1
ATOM 612 O O . THR A 1 83 ? -9.898 11.191 -2.786 1.00 95.69 83 THR A O 1
ATOM 615 N N . ILE A 1 84 ? -9.776 9.377 -1.466 1.00 96.06 84 ILE A N 1
ATOM 616 C CA . ILE A 1 84 ? -11.110 8.892 -1.847 1.00 96.06 84 ILE A CA 1
ATOM 617 C C . ILE A 1 84 ? -12.212 9.840 -1.349 1.00 96.06 84 ILE A C 1
ATOM 619 O O . ILE A 1 84 ? -13.176 10.076 -2.073 1.00 96.06 84 ILE A O 1
ATOM 623 N N . ARG A 1 85 ? -12.040 10.469 -0.172 1.00 96.06 85 ARG A N 1
ATOM 624 C CA . ARG A 1 85 ? -12.974 11.487 0.333 1.00 96.06 85 ARG A CA 1
ATOM 625 C C . ARG A 1 85 ? -13.046 12.694 -0.595 1.00 96.06 85 ARG A C 1
ATOM 627 O O . ARG A 1 85 ? -14.140 13.150 -0.910 1.00 96.06 85 ARG A O 1
ATOM 634 N N . LYS A 1 86 ? -11.895 13.194 -1.056 1.00 96.25 86 LYS A N 1
ATOM 635 C CA . LYS A 1 86 ? -11.821 14.297 -2.030 1.00 96.25 86 LYS A CA 1
ATOM 636 C C . LYS A 1 86 ? -12.469 13.940 -3.369 1.00 96.25 86 LYS A C 1
ATOM 638 O O . LYS A 1 86 ? -12.999 14.825 -4.026 1.00 96.25 86 LYS A O 1
ATOM 643 N N . ALA A 1 87 ? -12.468 12.661 -3.742 1.00 96.25 87 ALA A N 1
ATOM 644 C CA . ALA A 1 87 ? -13.161 12.154 -4.925 1.00 96.25 87 ALA A CA 1
ATOM 645 C C . ALA A 1 87 ? -14.677 11.934 -4.718 1.00 96.25 87 ALA A C 1
ATOM 647 O O . ALA A 1 87 ? -15.343 11.423 -5.614 1.00 96.25 87 ALA A O 1
ATOM 648 N N . GLY A 1 88 ? -15.235 12.286 -3.552 1.00 96.94 88 GLY A N 1
ATOM 649 C CA . GLY A 1 88 ? -16.660 12.120 -3.245 1.00 96.94 88 GLY A CA 1
ATOM 650 C C . GLY A 1 88 ? -17.054 10.711 -2.792 1.00 96.94 88 GLY A C 1
ATOM 651 O O . GLY A 1 88 ? -18.239 10.432 -2.618 1.00 96.94 88 GLY A O 1
ATOM 652 N N . LEU A 1 89 ? -16.085 9.820 -2.568 1.00 96.75 89 LEU A N 1
ATOM 653 C CA . LEU A 1 89 ? -16.338 8.482 -2.038 1.00 96.75 89 LEU A CA 1
ATOM 654 C C . LEU A 1 89 ? -16.391 8.508 -0.505 1.00 96.75 89 LEU A C 1
ATOM 656 O O . LEU A 1 89 ? -15.657 9.240 0.164 1.00 96.75 89 LEU A O 1
ATOM 660 N N . ARG A 1 90 ? -17.245 7.659 0.077 1.00 95.12 90 ARG A N 1
ATOM 661 C CA . ARG A 1 90 ? -17.341 7.491 1.534 1.00 95.12 90 ARG A CA 1
ATOM 662 C C . ARG A 1 90 ? -16.007 6.992 2.102 1.00 95.12 90 ARG A C 1
ATOM 664 O O . ARG A 1 90 ? -15.504 5.955 1.681 1.00 95.12 90 ARG A O 1
ATOM 671 N N . ALA A 1 91 ? -15.491 7.684 3.118 1.00 93.38 91 ALA A N 1
ATOM 672 C CA . ALA A 1 91 ? -14.238 7.352 3.796 1.00 93.38 91 ALA A CA 1
ATOM 673 C C . ALA A 1 91 ? -14.385 7.409 5.323 1.00 93.38 91 ALA A C 1
ATOM 675 O O . ALA A 1 91 ? -15.004 8.337 5.853 1.00 93.38 91 ALA A O 1
ATOM 676 N N . VAL A 1 92 ? -13.769 6.456 6.030 1.00 89.56 92 VAL A N 1
ATOM 677 C CA . VAL A 1 92 ? -13.790 6.368 7.503 1.00 89.56 92 VAL A CA 1
ATOM 678 C C . VAL A 1 92 ? -13.188 7.632 8.131 1.00 89.56 92 VAL A C 1
ATOM 680 O O . VAL A 1 92 ? -12.199 8.175 7.632 1.00 89.56 92 VAL A O 1
ATOM 683 N N . LYS A 1 93 ? -13.793 8.128 9.219 1.00 87.00 93 LYS A N 1
ATOM 684 C CA . LYS A 1 93 ? -13.252 9.259 9.993 1.00 87.00 93 LYS A CA 1
ATOM 685 C C . LYS A 1 93 ? -11.884 8.874 10.569 1.00 87.00 93 LYS A C 1
ATOM 687 O O . LYS A 1 93 ? -11.756 7.818 11.175 1.00 87.00 93 LYS A O 1
ATOM 692 N N . GLN A 1 94 ? -10.879 9.729 10.395 1.00 85.88 94 GLN A N 1
ATOM 693 C CA . GLN A 1 94 ? -9.487 9.424 10.746 1.00 85.88 94 GLN A CA 1
ATOM 694 C C . GLN A 1 94 ? -8.745 10.649 11.294 1.00 85.88 94 GLN A C 1
ATOM 696 O O . GLN A 1 94 ? -9.129 11.786 11.026 1.00 85.88 94 GLN A O 1
ATOM 701 N N . THR A 1 95 ? -7.677 10.424 12.067 1.00 82.88 95 THR A N 1
ATOM 702 C CA . THR A 1 95 ? -6.820 11.487 12.619 1.00 82.88 95 THR A CA 1
ATOM 703 C C . THR A 1 95 ? -5.360 11.031 12.727 1.00 82.88 95 THR A C 1
ATOM 705 O O . THR A 1 95 ? -5.100 9.866 13.015 1.00 82.88 95 THR A O 1
ATOM 708 N N . LEU A 1 96 ? -4.410 11.948 12.510 1.00 75.81 96 LEU A N 1
ATOM 709 C CA . LEU A 1 96 ? -2.961 11.738 12.652 1.00 75.81 96 LEU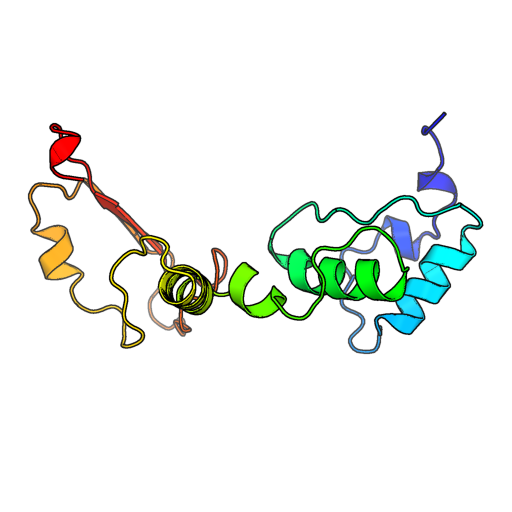 A CA 1
ATOM 710 C C . LEU A 1 96 ? -2.461 12.433 13.925 1.00 75.81 96 LEU A C 1
ATOM 712 O O . LEU A 1 96 ? -1.846 13.493 13.851 1.00 75.81 96 LEU A O 1
ATOM 716 N N . LYS A 1 97 ? -2.790 11.895 15.101 1.00 73.69 97 LYS A N 1
ATOM 717 C CA . LYS A 1 97 ? -2.353 12.486 16.379 1.00 73.69 97 LYS A CA 1
ATOM 718 C C . LYS A 1 97 ? -1.400 11.566 17.134 1.00 73.69 97 LYS A C 1
ATOM 720 O O . LYS A 1 97 ? -0.203 11.809 17.127 1.00 73.69 97 LYS A O 1
ATOM 725 N N . VAL A 1 98 ? -1.927 10.523 17.769 1.00 68.94 98 VAL A N 1
ATOM 726 C CA . VAL A 1 98 ? -1.188 9.529 18.573 1.00 68.94 98 VAL A CA 1
ATOM 727 C C . VAL A 1 98 ? -1.959 8.198 18.532 1.00 68.94 98 VAL A C 1
ATOM 729 O O . VAL A 1 98 ? -2.856 8.053 17.700 1.00 68.94 98 VAL A O 1
ATOM 732 N N . THR A 1 99 ? -1.695 7.268 19.454 1.00 68.75 99 THR A N 1
ATOM 733 C CA . THR A 1 99 ? -2.578 6.125 19.762 1.00 68.75 99 THR A CA 1
ATOM 734 C C . THR A 1 99 ? -3.515 6.464 20.943 1.00 68.75 99 THR A C 1
ATOM 736 O O . THR A 1 99 ? -3.382 5.860 22.010 1.00 68.75 99 THR A O 1
ATOM 739 N N . PRO A 1 100 ? -4.408 7.478 20.861 1.00 67.81 100 PRO A N 1
ATOM 740 C CA . PRO A 1 100 ? -5.268 7.821 21.984 1.00 67.81 100 PRO A CA 1
ATOM 741 C C . PRO A 1 100 ? -6.423 6.824 22.072 1.00 67.81 100 PRO A C 1
ATOM 743 O O . PRO A 1 100 ? -6.750 6.133 21.107 1.00 67.81 100 PRO A O 1
ATOM 746 N N . GLY A 1 101 ? -7.102 6.799 23.212 1.00 78.31 101 GLY A N 1
ATOM 747 C CA . GLY A 1 101 ? -8.417 6.176 23.271 1.00 78.31 101 GLY A CA 1
ATOM 748 C C . GLY A 1 101 ? -8.410 4.664 23.485 1.00 78.31 101 GLY A C 1
ATOM 749 O O . GLY A 1 101 ? -9.472 4.062 23.433 1.00 78.31 101 GLY A O 1
ATOM 750 N N . LEU A 1 102 ? -7.257 4.006 23.685 1.00 81.50 102 LEU A N 1
ATOM 751 C CA . LEU A 1 102 ? -7.232 2.539 23.791 1.00 81.50 102 LEU A CA 1
ATOM 752 C C . LEU A 1 102 ? -8.023 2.029 25.006 1.00 81.50 102 LEU A C 1
ATOM 754 O O . LEU A 1 102 ? -8.623 0.960 24.929 1.00 81.50 102 LEU A O 1
ATOM 758 N N . ARG A 1 103 ? -8.048 2.779 26.117 1.00 85.19 103 ARG A N 1
ATOM 759 C CA . ARG A 1 103 ? -8.860 2.421 27.292 1.00 85.19 103 ARG A CA 1
ATOM 760 C C . ARG A 1 103 ? -10.348 2.528 26.972 1.00 85.19 103 ARG A C 1
ATOM 762 O O . ARG A 1 103 ? -11.109 1.622 27.283 1.00 85.19 103 ARG A O 1
ATOM 769 N N . GLU A 1 104 ? -10.731 3.607 26.309 1.00 88.69 104 GLU A N 1
ATOM 770 C CA . GLU A 1 104 ? -12.091 3.916 25.894 1.00 88.69 104 GLU A CA 1
ATOM 771 C C . GLU A 1 104 ? -12.595 2.902 24.862 1.00 88.69 104 GLU A C 1
ATOM 773 O O . GLU A 1 104 ? -13.700 2.390 24.999 1.00 88.69 104 GLU A O 1
ATOM 778 N N . ILE A 1 105 ? -11.763 2.538 23.880 1.00 88.38 105 ILE A N 1
ATOM 779 C CA . ILE A 1 105 ? -12.073 1.515 22.874 1.00 88.38 105 ILE A CA 1
ATOM 780 C C . ILE A 1 105 ? -12.244 0.144 23.535 1.00 88.38 105 ILE A C 1
ATOM 782 O O . ILE A 1 105 ? -13.189 -0.569 23.214 1.00 88.38 105 ILE A O 1
ATOM 786 N N . LYS A 1 106 ? -11.377 -0.216 24.490 1.00 89.88 106 LYS A N 1
ATOM 787 C CA . LYS A 1 106 ? -11.495 -1.476 25.246 1.00 89.88 106 LYS A CA 1
ATOM 788 C C . LYS A 1 106 ? -12.746 -1.546 26.124 1.00 89.88 106 LYS A C 1
ATOM 790 O O . LYS A 1 106 ? -13.178 -2.642 26.458 1.00 89.88 106 LYS A O 1
ATOM 795 N N . ALA A 1 107 ? -13.317 -0.402 26.497 1.00 92.88 107 ALA A N 1
ATOM 796 C CA . ALA A 1 107 ? -14.559 -0.328 27.261 1.00 92.88 107 ALA A CA 1
ATOM 797 C C . ALA A 1 107 ? -15.824 -0.407 26.382 1.00 92.88 107 ALA A C 1
ATOM 799 O O . ALA A 1 107 ? -16.932 -0.466 26.915 1.00 92.88 107 ALA A O 1
ATOM 800 N N . MET A 1 108 ? -15.695 -0.394 25.049 1.00 91.50 108 MET A N 1
ATOM 801 C CA . MET A 1 108 ? -16.841 -0.499 24.142 1.00 91.50 108 MET A CA 1
ATOM 802 C C . MET A 1 108 ? -17.442 -1.908 24.183 1.00 91.50 108 MET A C 1
ATOM 804 O O . MET A 1 108 ? -16.712 -2.893 24.149 1.00 91.50 108 MET A O 1
ATOM 808 N N . GLN A 1 109 ? -18.776 -2.020 24.154 1.00 90.12 109 GLN A N 1
ATOM 809 C CA . GLN A 1 109 ? -19.467 -3.322 24.105 1.00 90.12 109 GLN A CA 1
ATOM 810 C C . GLN A 1 109 ? -19.080 -4.168 22.883 1.00 90.12 109 GLN A C 1
ATOM 812 O O . GLN A 1 109 ? -19.124 -5.390 22.940 1.00 90.12 109 GLN A O 1
ATOM 817 N N . SER A 1 110 ? -18.695 -3.521 21.782 1.00 91.88 110 SER A N 1
ATOM 818 C CA . SER A 1 110 ? -18.255 -4.190 20.561 1.00 91.88 110 SER A CA 1
ATOM 819 C C . SER A 1 110 ? -16.817 -4.705 20.629 1.00 91.88 110 SER A C 1
ATOM 821 O O . SER A 1 110 ? -16.359 -5.321 19.673 1.00 91.88 110 SER A O 1
ATOM 823 N N . TYR A 1 111 ? -16.057 -4.413 21.686 1.00 93.56 111 TYR A N 1
ATOM 824 C CA . TYR A 1 111 ? -14.659 -4.818 21.781 1.00 93.56 111 TYR A CA 1
ATOM 825 C C . TYR A 1 111 ? -14.514 -6.333 21.941 1.00 93.56 111 TYR A C 1
ATOM 827 O O . TYR A 1 111 ? -15.119 -6.933 22.826 1.00 93.56 111 TYR A O 1
ATOM 835 N N . VAL A 1 112 ? -13.664 -6.937 21.104 1.00 93.88 112 VAL A N 1
ATOM 836 C CA . VAL A 1 112 ? -13.329 -8.365 21.176 1.00 93.88 112 VAL A CA 1
ATOM 837 C C . VAL A 1 112 ? -11.882 -8.553 21.610 1.00 93.88 112 VAL A C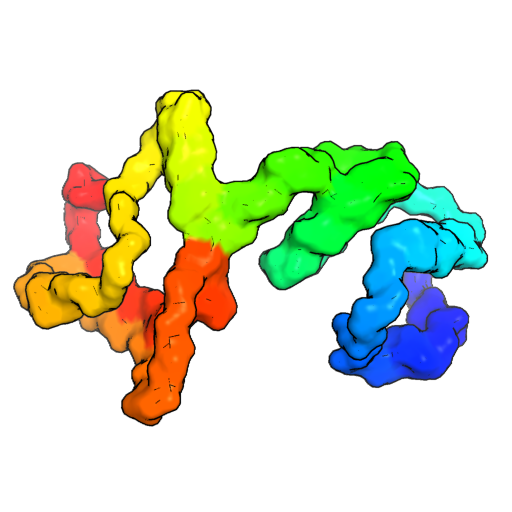 1
ATOM 839 O O . VAL A 1 112 ? -11.609 -9.184 22.627 1.00 93.88 112 VAL A O 1
ATOM 842 N N . GLU A 1 113 ? -10.937 -7.987 20.858 1.00 92.44 113 GLU A N 1
ATOM 843 C CA . GLU A 1 113 ? -9.514 -8.128 21.156 1.00 92.44 113 GLU A CA 1
ATOM 844 C C . GLU A 1 113 ? -8.681 -6.960 20.624 1.00 92.44 113 GLU A C 1
ATOM 846 O O . GLU A 1 113 ? -9.056 -6.266 19.678 1.00 92.44 113 GLU A O 1
ATOM 851 N N . SER A 1 114 ? -7.506 -6.768 21.223 1.00 88.19 114 SER A N 1
ATOM 852 C CA . SER A 1 114 ? -6.463 -5.873 20.728 1.00 88.19 114 SER A CA 1
ATOM 853 C C . SER A 1 114 ? -5.190 -6.673 20.491 1.00 88.19 114 SER A C 1
ATOM 855 O O . SER A 1 114 ? -4.677 -7.277 21.435 1.00 88.19 114 SER A O 1
ATOM 857 N N . ARG A 1 115 ? -4.647 -6.617 19.277 1.00 86.75 115 ARG A N 1
ATOM 858 C CA . ARG A 1 115 ? -3.317 -7.135 18.949 1.00 86.75 115 ARG A CA 1
ATOM 859 C C . ARG A 1 115 ? -2.394 -5.949 18.771 1.00 86.75 115 ARG A C 1
ATOM 861 O O . ARG A 1 115 ? -2.467 -5.264 17.760 1.00 86.75 115 ARG A O 1
ATOM 868 N N . VAL A 1 116 ? -1.590 -5.668 19.787 1.00 82.31 116 VAL A N 1
ATOM 869 C CA . VAL A 1 116 ? -0.613 -4.578 19.769 1.00 82.31 116 VAL A CA 1
ATOM 870 C C . VAL A 1 116 ? 0.765 -5.213 19.685 1.00 82.31 116 VAL A C 1
ATOM 872 O O . VAL A 1 116 ? 1.147 -5.962 20.579 1.00 82.31 116 VAL A O 1
ATOM 875 N N . GLU A 1 117 ? 1.480 -4.941 18.600 1.00 72.81 117 GLU A N 1
ATOM 876 C CA . GLU A 1 117 ? 2.768 -5.576 18.286 1.00 72.81 117 GLU A CA 1
ATOM 877 C C . GLU A 1 117 ? 3.967 -4.761 18.803 1.00 72.81 117 GLU A C 1
ATOM 879 O O . GLU A 1 117 ? 5.107 -5.212 18.754 1.00 72.81 117 GLU A O 1
ATOM 884 N N . SER A 1 118 ? 3.728 -3.565 19.348 1.00 71.50 118 SER A N 1
ATOM 885 C CA . SER A 1 118 ? 4.765 -2.711 19.933 1.00 71.50 118 SER A CA 1
ATOM 886 C C . SER A 1 118 ? 5.061 -3.070 21.396 1.00 71.50 118 SER A C 1
ATOM 888 O O . SER A 1 118 ? 4.160 -3.038 22.237 1.00 71.50 118 SER A O 1
ATOM 890 N N . THR A 1 119 ? 6.328 -3.333 21.721 1.00 71.56 119 THR A N 1
ATOM 891 C CA . THR A 1 119 ? 6.827 -3.501 23.097 1.00 71.56 119 THR A CA 1
ATOM 892 C C . THR A 1 119 ? 7.360 -2.183 23.673 1.00 71.56 119 THR A C 1
ATOM 894 O O . THR A 1 119 ? 7.586 -1.206 22.954 1.00 71.56 119 THR A O 1
ATOM 897 N N . VAL A 1 120 ? 7.549 -2.129 24.998 1.00 74.75 120 VAL A N 1
ATOM 898 C CA . VAL A 1 120 ? 8.162 -0.968 25.668 1.00 74.75 120 VAL A CA 1
ATOM 899 C C . VAL A 1 120 ? 9.537 -0.692 25.047 1.00 74.75 120 VAL A C 1
ATOM 901 O O . VAL A 1 120 ? 10.298 -1.624 24.809 1.00 74.75 120 VAL A O 1
ATOM 904 N N . ALA A 1 121 ? 9.837 0.590 24.811 1.00 76.94 121 ALA A N 1
ATOM 905 C CA . ALA A 1 121 ? 11.042 1.109 24.147 1.00 76.94 121 ALA A CA 1
ATOM 906 C C . ALA A 1 121 ? 11.091 1.018 22.604 1.00 76.94 121 ALA A C 1
ATOM 908 O O . ALA A 1 121 ? 12.079 1.451 22.012 1.00 76.94 121 ALA A O 1
ATOM 909 N N . VAL A 1 122 ? 10.029 0.558 21.930 1.00 74.75 122 VAL A N 1
ATOM 910 C CA . VAL A 1 122 ? 9.917 0.659 20.461 1.00 74.75 122 VAL A CA 1
ATOM 911 C C . VAL A 1 122 ? 9.336 2.015 20.053 1.00 74.75 122 VAL A C 1
ATOM 913 O O . VAL A 1 122 ? 8.304 2.448 20.567 1.00 74.75 122 VAL A O 1
ATOM 916 N N . VAL A 1 123 ? 9.978 2.684 19.091 1.00 78.56 123 VAL A N 1
ATOM 917 C CA . VAL A 1 123 ? 9.448 3.911 18.480 1.00 78.56 123 VAL A CA 1
ATOM 918 C C . VAL A 1 123 ? 8.283 3.551 17.560 1.00 78.56 123 VAL A C 1
ATOM 920 O O . VAL A 1 123 ? 8.469 2.906 16.529 1.00 78.56 123 VAL A O 1
ATOM 923 N N . VAL A 1 124 ? 7.080 4.002 17.912 1.00 76.44 124 VAL A N 1
ATOM 924 C CA . VAL A 1 124 ? 5.908 3.906 17.036 1.00 76.44 124 VAL A CA 1
ATOM 925 C C . VAL A 1 124 ? 5.940 5.064 16.047 1.00 76.44 124 VAL A C 1
ATOM 927 O O . VAL A 1 124 ? 5.975 6.231 16.437 1.00 76.44 124 VAL A O 1
ATOM 930 N N . THR A 1 125 ? 5.921 4.742 14.759 1.00 78.50 125 THR A N 1
ATOM 931 C CA . THR A 1 125 ? 5.833 5.734 13.683 1.00 78.50 125 THR A CA 1
ATOM 932 C C . THR A 1 125 ? 4.376 5.925 13.248 1.00 78.50 125 THR A C 1
ATOM 934 O O . THR A 1 125 ? 3.537 5.057 13.510 1.00 78.50 125 THR A O 1
ATOM 937 N N . PRO A 1 126 ? 4.026 7.057 12.607 1.00 81.56 126 PRO A N 1
ATOM 938 C CA . PRO A 1 126 ? 2.697 7.234 12.035 1.00 81.56 126 PRO A CA 1
ATOM 939 C C . PRO A 1 126 ? 2.350 6.085 11.086 1.00 81.56 126 PRO A C 1
ATOM 941 O O . PRO A 1 126 ? 3.141 5.741 10.210 1.00 81.56 126 PRO A O 1
ATOM 944 N N . THR A 1 127 ? 1.157 5.509 11.244 1.00 81.38 127 THR A N 1
ATOM 945 C CA . THR A 1 127 ? 0.713 4.399 10.399 1.00 81.38 127 THR A CA 1
ATOM 946 C C . THR A 1 127 ? 0.581 4.850 8.950 1.00 81.38 127 THR A C 1
ATOM 948 O O . THR A 1 127 ? -0.243 5.700 8.612 1.00 81.38 127 THR A O 1
ATOM 951 N N . ILE A 1 128 ? 1.382 4.237 8.088 1.00 83.69 128 ILE A N 1
ATOM 952 C CA . ILE A 1 128 ? 1.315 4.382 6.638 1.00 83.69 128 ILE A CA 1
ATOM 953 C C . ILE A 1 128 ? 0.547 3.176 6.097 1.00 83.69 128 ILE A C 1
ATOM 955 O O . ILE A 1 128 ? -0.513 3.337 5.512 1.00 83.69 128 ILE A O 1
ATOM 959 N N . ASP A 1 129 ? 1.007 1.969 6.392 1.00 79.94 129 ASP A N 1
ATOM 960 C CA . ASP A 1 129 ? 0.549 0.708 5.812 1.00 79.94 129 ASP A CA 1
ATOM 961 C C . ASP A 1 129 ? 0.421 -0.393 6.881 1.00 79.94 129 ASP A C 1
ATOM 963 O O . ASP A 1 129 ? 0.183 -0.097 8.055 1.00 79.94 129 ASP A O 1
ATOM 967 N N . ALA A 1 130 ? 0.413 -1.671 6.488 1.00 80.12 130 ALA A N 1
ATOM 968 C CA . ALA A 1 130 ? 0.348 -2.786 7.434 1.00 80.12 130 ALA A CA 1
ATOM 969 C C . ALA A 1 130 ? 1.660 -2.973 8.218 1.00 80.12 130 ALA A C 1
ATOM 971 O O . ALA A 1 130 ? 1.604 -3.358 9.378 1.00 80.12 130 ALA A O 1
ATOM 972 N N . PHE A 1 131 ? 2.810 -2.628 7.634 1.00 80.12 131 PHE A N 1
ATOM 973 C CA . PHE A 1 131 ? 4.136 -2.806 8.242 1.00 80.12 131 PHE A CA 1
ATOM 974 C C . PHE A 1 131 ? 4.490 -1.723 9.267 1.00 80.12 131 PHE A C 1
ATOM 976 O O . PHE A 1 131 ? 5.309 -1.938 10.152 1.00 80.12 131 PHE A O 1
ATOM 983 N N . THR A 1 132 ? 3.881 -0.548 9.141 1.00 81.81 132 THR A N 1
ATOM 984 C CA . THR A 1 132 ? 4.025 0.585 10.077 1.00 81.81 132 THR A CA 1
ATOM 985 C C . THR A 1 132 ? 2.858 0.681 11.064 1.00 81.81 132 THR A C 1
ATOM 987 O O . THR A 1 132 ? 2.739 1.648 11.818 1.00 81.81 132 THR A O 1
ATOM 990 N N . SER A 1 133 ? 1.955 -0.300 11.050 1.00 83.19 133 SER A N 1
ATOM 991 C CA . SER A 1 133 ? 0.838 -0.355 11.984 1.00 83.19 133 SER A CA 1
ATOM 992 C C . SER A 1 133 ? 1.328 -0.868 13.342 1.00 83.19 133 SER A C 1
ATOM 994 O O . SER A 1 133 ? 1.950 -1.923 13.390 1.00 83.19 133 SER A O 1
ATOM 996 N N . PRO A 1 134 ? 1.039 -0.180 14.462 1.00 81.50 134 PRO A N 1
ATOM 997 C CA . PRO A 1 134 ? 1.421 -0.663 15.794 1.00 81.50 134 PRO A CA 1
ATOM 998 C C . PRO A 1 134 ? 0.572 -1.855 16.266 1.00 81.50 134 PRO A C 1
ATOM 1000 O O . PRO A 1 134 ? 0.815 -2.406 17.340 1.00 81.50 134 PRO A O 1
ATOM 1003 N N . GLY A 1 135 ? -0.465 -2.210 15.506 1.00 84.56 135 GLY A N 1
ATOM 1004 C CA . GLY A 1 135 ? -1.423 -3.240 15.856 1.00 84.56 135 GLY A CA 1
ATOM 1005 C C . GLY A 1 135 ? -2.815 -2.976 15.297 1.00 84.56 135 GLY A C 1
ATOM 1006 O O . GLY A 1 135 ? -3.065 -1.982 14.610 1.00 84.56 135 GLY A O 1
ATOM 1007 N N . CYS A 1 136 ? -3.747 -3.855 15.644 1.00 86.88 136 CYS A N 1
ATOM 1008 C CA . CYS A 1 136 ? -5.156 -3.737 15.301 1.00 86.88 136 CYS A CA 1
ATOM 1009 C C . CYS A 1 136 ? -6.057 -4.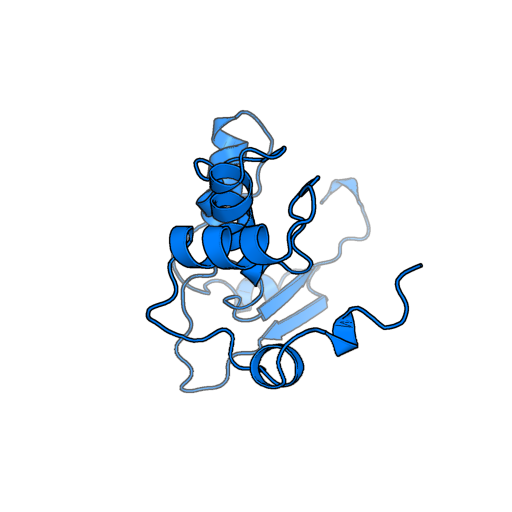002 16.514 1.00 86.88 136 CYS A C 1
ATOM 1011 O O . CYS A 1 136 ? -5.662 -4.616 17.508 1.00 86.88 136 CYS A O 1
ATOM 1013 N N . ILE A 1 137 ? -7.292 -3.512 16.428 1.00 88.69 137 ILE A N 1
ATOM 1014 C CA . ILE A 1 137 ? -8.356 -3.784 17.393 1.00 88.69 137 ILE A CA 1
ATOM 1015 C C . ILE A 1 137 ? -9.518 -4.385 16.616 1.00 88.69 137 ILE A C 1
ATOM 1017 O O . ILE A 1 137 ? -9.936 -3.820 15.604 1.00 88.69 137 ILE A O 1
ATOM 1021 N N . LEU A 1 138 ? -10.031 -5.516 17.089 1.00 91.00 138 LEU A N 1
ATOM 1022 C CA . LEU A 1 138 ? -11.212 -6.154 16.533 1.00 91.00 138 LEU A CA 1
ATOM 1023 C C . LEU A 1 138 ? -12.446 -5.675 17.298 1.00 91.00 138 LEU A C 1
ATOM 1025 O O . LEU A 1 138 ? -12.568 -5.909 18.504 1.00 91.00 138 LEU A O 1
ATOM 1029 N N . LEU A 1 139 ? -13.352 -5.014 16.578 1.00 90.75 139 LEU A N 1
ATOM 1030 C CA . LEU A 1 139 ? -14.678 -4.646 17.063 1.00 90.75 139 LEU A CA 1
ATOM 1031 C C . LEU A 1 139 ? -15.733 -5.441 16.286 1.00 90.75 139 LEU A C 1
ATOM 1033 O O . LEU A 1 139 ? -15.647 -5.533 15.062 1.00 90.75 139 LEU A O 1
ATOM 1037 N N . VAL A 1 140 ? -16.721 -5.999 16.980 1.00 92.62 140 VAL A N 1
ATOM 1038 C CA . VAL A 1 140 ? -17.806 -6.798 16.396 1.00 92.62 140 VAL A CA 1
ATOM 1039 C C . VAL A 1 140 ? -19.144 -6.309 16.934 1.00 92.62 140 VAL A C 1
ATOM 1041 O O . VAL A 1 140 ? -19.289 -6.035 18.122 1.00 92.62 140 VAL A O 1
ATOM 1044 N N . HIS A 1 141 ? -20.135 -6.216 16.053 1.00 92.38 141 HIS A N 1
ATOM 1045 C CA . HIS A 1 141 ? -21.512 -5.921 16.419 1.00 92.38 141 HIS A CA 1
ATOM 1046 C C . HIS A 1 141 ? -22.438 -6.943 15.754 1.00 92.38 141 HIS A C 1
ATOM 1048 O O . HIS A 1 141 ? -22.238 -7.285 14.590 1.00 92.38 141 HIS A O 1
ATOM 1054 N N . ALA A 1 142 ? -23.434 -7.446 16.488 1.00 88.88 142 ALA A N 1
ATOM 1055 C CA . ALA A 1 142 ? -24.349 -8.473 15.978 1.00 88.88 142 ALA A CA 1
ATOM 1056 C C . ALA A 1 142 ? -25.295 -7.936 14.886 1.00 88.88 142 ALA A C 1
ATOM 1058 O O . ALA A 1 142 ? -25.679 -8.670 13.980 1.00 88.88 142 ALA A O 1
ATOM 1059 N N . ASP A 1 143 ? -25.660 -6.653 14.963 1.00 90.25 143 ASP A N 1
ATOM 1060 C CA . ASP A 1 143 ? -26.448 -5.965 13.935 1.00 90.25 143 ASP A CA 1
ATOM 1061 C C . ASP A 1 143 ? -25.528 -5.294 12.908 1.00 90.25 143 ASP A C 1
ATOM 1063 O O . ASP A 1 143 ? -24.785 -4.370 13.249 1.00 90.25 143 ASP A O 1
ATOM 1067 N N . SER A 1 144 ? -25.613 -5.726 11.650 1.00 83.75 144 SER A N 1
ATOM 1068 C CA . SER A 1 144 ? -24.818 -5.200 10.537 1.00 83.75 144 SER A CA 1
ATOM 1069 C C . SER A 1 144 ? -25.186 -3.773 10.126 1.00 83.75 144 SER A C 1
ATOM 1071 O O . SER A 1 144 ? -24.442 -3.161 9.370 1.00 83.75 144 SER A O 1
ATOM 1073 N N . ARG A 1 145 ? -26.326 -3.237 10.583 1.00 84.88 145 ARG A N 1
ATOM 1074 C CA . ARG A 1 145 ? -26.761 -1.854 10.297 1.00 84.88 145 ARG A CA 1
ATOM 1075 C C . ARG A 1 145 ? -26.076 -0.816 11.184 1.00 84.88 145 ARG A C 1
ATOM 1077 O O . ARG A 1 145 ? -26.199 0.376 10.925 1.00 84.88 145 ARG A O 1
ATOM 1084 N N . VAL A 1 146 ? -25.419 -1.267 12.252 1.00 77.50 146 VAL A N 1
ATOM 1085 C CA . VAL A 1 146 ? -24.692 -0.415 13.206 1.00 77.50 146 VAL A CA 1
ATOM 1086 C C . VAL A 1 146 ? -23.233 -0.194 12.768 1.00 77.50 146 VAL A C 1
ATOM 1088 O O . VAL A 1 146 ? -22.588 0.732 13.257 1.00 77.50 146 VAL A O 1
ATOM 1091 N N . LEU A 1 147 ? -22.729 -1.017 11.838 1.00 60.19 147 LEU A N 1
ATOM 1092 C CA . LEU A 1 147 ? -21.393 -0.919 11.230 1.00 60.19 147 LEU A CA 1
ATOM 1093 C C . LEU A 1 147 ? -21.364 0.096 10.074 1.00 60.19 147 LEU A C 1
ATOM 1095 O O . LEU A 1 147 ? -20.328 0.788 9.931 1.00 60.19 147 LEU A O 1
#

Radius of gyration: 21.09 Å; chains: 1; bounding box: 51×39×52 Å

pLDDT: mean 81.52, std 15.82, range [35.72, 96.94]